Protein AF-A0A2N9L722-F1 (afdb_monomer_lite)

Radius of gyration: 12.53 Å; chains: 1; bounding box: 30×25×30 Å

InterPro domains:
  IPR056101 Domain of unknown function DUF7684 [PF24733] (1-48)

Organism: NCBI:txid2043161

Structure (mmCIF, N/CA/C/O backbone):
data_AF-A0A2N9L722-F1
#
_entry.id   AF-A0A2N9L722-F1
#
loop_
_atom_site.group_PDB
_atom_site.id
_atom_site.type_symbol
_atom_site.label_atom_id
_atom_site.label_alt_id
_atom_site.label_comp_id
_atom_site.label_asym_id
_atom_site.label_entity_id
_atom_site.label_seq_id
_atom_site.pdbx_PDB_ins_code
_atom_site.Cartn_x
_atom_site.Cartn_y
_atom_site.Cartn_z
_atom_site.occupancy
_atom_site.B_iso_or_equiv
_atom_site.auth_seq_id
_atom_site.auth_comp_id
_atom_site.auth_asym_id
_atom_site.auth_atom_id
_atom_site.pdbx_PDB_model_num
ATOM 1 N N . MET A 1 1 ? 3.430 -9.481 -8.972 1.00 69.94 1 MET A N 1
ATOM 2 C CA . MET A 1 1 ? 3.794 -10.121 -7.689 1.00 69.94 1 MET A CA 1
ATOM 3 C C . MET A 1 1 ? 2.594 -10.004 -6.760 1.00 69.94 1 MET A C 1
ATOM 5 O O . MET A 1 1 ? 1.913 -8.993 -6.841 1.00 69.94 1 MET A O 1
ATOM 9 N N . THR A 1 2 ? 2.298 -11.011 -5.938 1.00 82.75 2 THR A N 1
ATOM 10 C CA . THR A 1 2 ? 1.241 -10.925 -4.914 1.00 82.75 2 THR A CA 1
ATOM 11 C C . THR A 1 2 ? 1.853 -11.224 -3.556 1.00 82.75 2 THR A C 1
ATOM 13 O O . THR A 1 2 ? 2.409 -12.308 -3.372 1.00 82.75 2 THR A O 1
ATOM 16 N N . THR A 1 3 ? 1.758 -10.279 -2.628 1.00 89.25 3 THR A N 1
ATOM 17 C CA . THR A 1 3 ? 2.136 -10.457 -1.223 1.00 89.25 3 THR A CA 1
ATOM 18 C C . THR A 1 3 ? 0.881 -10.511 -0.360 1.00 89.25 3 THR A C 1
ATOM 20 O O . THR A 1 3 ? -0.208 -10.129 -0.791 1.00 89.25 3 THR A O 1
ATOM 23 N N . TRP A 1 4 ? 1.009 -11.062 0.842 1.00 93.69 4 TRP A N 1
ATOM 24 C CA . TRP A 1 4 ? -0.103 -11.252 1.762 1.00 93.69 4 TRP A CA 1
ATOM 25 C C . TRP A 1 4 ? 0.358 -10.900 3.175 1.00 93.69 4 TRP A C 1
ATOM 27 O O . TRP A 1 4 ? 1.273 -11.535 3.688 1.00 93.69 4 TRP A O 1
ATOM 37 N N . HIS A 1 5 ? -0.296 -9.911 3.781 1.00 93.62 5 HIS A N 1
ATOM 38 C CA . HIS A 1 5 ? 0.114 -9.258 5.031 1.00 93.62 5 HIS A CA 1
ATOM 39 C C . HIS A 1 5 ? -0.891 -9.514 6.173 1.00 93.62 5 HIS A C 1
ATOM 41 O O . HIS A 1 5 ? -1.211 -8.630 6.962 1.00 93.62 5 HIS A O 1
ATOM 47 N N . VAL A 1 6 ? -1.501 -10.708 6.240 1.00 94.75 6 VAL A N 1
ATOM 48 C CA . VAL A 1 6 ? -2.476 -10.988 7.314 1.00 94.75 6 VAL A CA 1
ATOM 49 C C . VAL A 1 6 ? -1.797 -11.028 8.677 1.00 94.75 6 VAL A C 1
ATOM 51 O O . VAL A 1 6 ? -0.770 -11.677 8.851 1.00 94.75 6 VAL A O 1
ATOM 54 N N . GLY A 1 7 ? -2.430 -10.399 9.664 1.00 93.88 7 GLY A N 1
ATOM 55 C CA . GLY A 1 7 ? -1.925 -10.355 11.035 1.00 93.88 7 GLY A CA 1
ATOM 56 C C . GLY A 1 7 ? -0.878 -9.269 11.275 1.00 93.88 7 GLY A C 1
ATOM 57 O O . GLY A 1 7 ? -0.535 -9.032 12.430 1.00 93.88 7 GLY A O 1
ATOM 58 N N . GLU A 1 8 ? -0.426 -8.587 10.223 1.00 94.38 8 GLU A N 1
ATOM 59 C CA . GLU A 1 8 ? 0.390 -7.380 10.320 1.00 94.38 8 GLU A CA 1
ATOM 60 C C . GLU A 1 8 ? -0.512 -6.139 10.457 1.00 94.38 8 GLU A C 1
ATOM 62 O O . GLU A 1 8 ? -1.658 -6.142 9.984 1.00 94.38 8 GLU A O 1
ATOM 67 N N . PRO A 1 9 ? -0.035 -5.066 11.112 1.00 94.12 9 PRO A N 1
ATOM 68 C CA . PRO A 1 9 ? -0.698 -3.769 11.068 1.00 94.12 9 PRO A CA 1
ATOM 69 C C . PRO A 1 9 ? -0.796 -3.250 9.629 1.00 94.12 9 PRO A C 1
ATOM 71 O O . PRO A 1 9 ? 0.117 -3.434 8.826 1.00 94.12 9 PRO A O 1
ATOM 74 N N . ILE A 1 10 ? -1.874 -2.534 9.303 1.00 92.94 10 ILE A N 1
ATOM 75 C CA . ILE A 1 10 ? -2.043 -1.973 7.955 1.00 92.94 10 ILE A CA 1
ATOM 76 C C . ILE A 1 10 ? -0.930 -0.980 7.592 1.00 92.94 10 ILE A C 1
ATOM 78 O O . ILE A 1 10 ? -0.500 -0.961 6.444 1.00 92.94 10 ILE A O 1
ATOM 82 N N . SER A 1 11 ? -0.402 -0.222 8.555 1.00 92.38 11 SER A N 1
ATOM 83 C CA . SER A 1 11 ? 0.728 0.687 8.336 1.00 92.38 11 SER A CA 1
ATOM 84 C C . SER A 1 11 ? 1.969 -0.020 7.777 1.00 92.38 11 SER A C 1
ATOM 86 O O . SE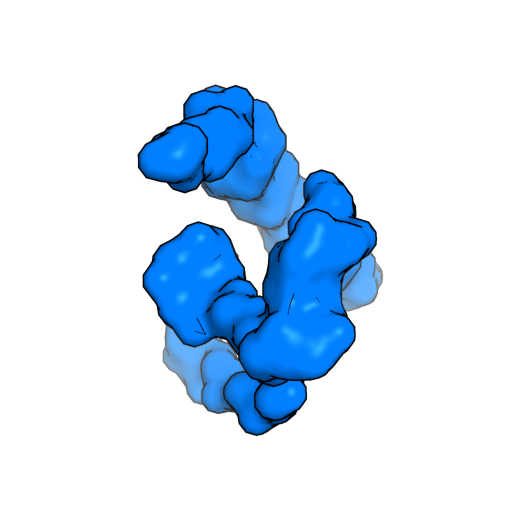R A 1 11 ? 2.647 0.523 6.908 1.00 92.38 11 SER A O 1
ATOM 88 N N . GLU A 1 12 ? 2.236 -1.257 8.200 1.00 93.50 12 GLU A N 1
ATOM 89 C CA . GLU A 1 12 ? 3.340 -2.067 7.675 1.00 93.50 12 GLU A CA 1
ATOM 90 C C . GLU A 1 12 ? 3.076 -2.499 6.227 1.00 93.50 12 GLU A C 1
ATOM 92 O O . GLU A 1 12 ? 3.952 -2.372 5.368 1.00 93.50 12 GLU A O 1
ATOM 97 N N . ALA A 1 13 ? 1.845 -2.920 5.924 1.00 94.06 13 ALA A N 1
ATOM 98 C CA . ALA A 1 13 ? 1.445 -3.271 4.564 1.00 94.06 13 ALA A CA 1
ATOM 99 C C . ALA A 1 13 ? 1.512 -2.064 3.607 1.00 94.06 13 ALA A C 1
ATOM 101 O O . ALA A 1 13 ? 1.965 -2.205 2.469 1.00 94.06 13 ALA A O 1
ATOM 102 N N . LEU A 1 14 ? 1.105 -0.872 4.061 1.00 92.81 14 LEU A N 1
ATO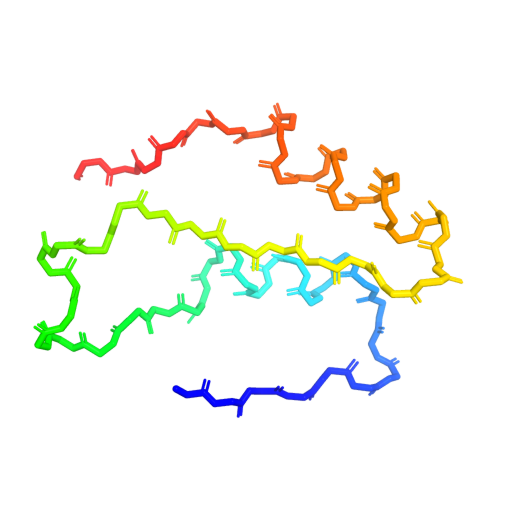M 103 C CA . LEU A 1 14 ? 1.194 0.372 3.285 1.00 92.81 14 LEU A CA 1
ATOM 104 C C . LEU A 1 14 ? 2.646 0.788 3.056 1.00 92.81 14 LEU A C 1
ATOM 106 O O . LEU A 1 14 ? 3.009 1.139 1.933 1.00 92.81 14 LEU A O 1
ATOM 110 N N . TRP A 1 15 ? 3.495 0.679 4.079 1.00 91.31 15 TRP A N 1
ATOM 111 C CA . TRP A 1 15 ? 4.926 0.930 3.935 1.00 91.31 15 TRP A CA 1
ATOM 112 C C . TRP A 1 15 ? 5.566 -0.032 2.928 1.00 91.31 15 TRP A C 1
ATOM 114 O O . TRP A 1 15 ? 6.309 0.409 2.048 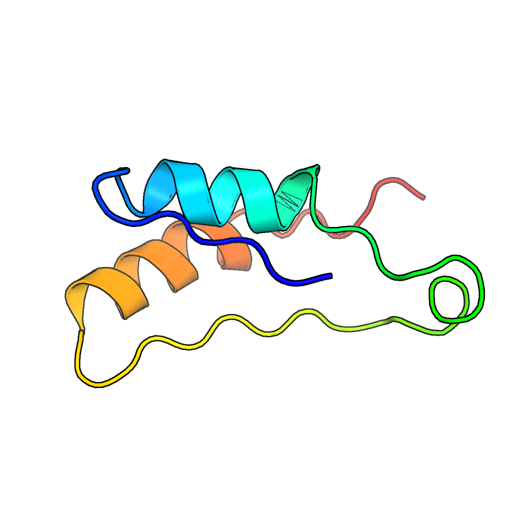1.00 91.31 15 TRP A O 1
ATOM 124 N N . PHE A 1 16 ? 5.249 -1.329 3.005 1.00 92.69 16 PHE A N 1
ATOM 125 C CA . PHE A 1 16 ? 5.752 -2.322 2.055 1.00 92.69 16 PHE A CA 1
ATOM 126 C C . PHE A 1 16 ? 5.291 -2.008 0.629 1.00 92.69 16 PHE A C 1
ATOM 128 O O . PHE A 1 16 ? 6.098 -2.034 -0.300 1.00 92.69 16 PHE A O 1
ATOM 135 N N . PHE A 1 17 ? 4.009 -1.682 0.448 1.00 91.44 17 PHE A N 1
ATOM 136 C CA . PHE A 1 17 ? 3.475 -1.265 -0.846 1.00 91.44 17 PHE A CA 1
ATOM 137 C C . PHE A 1 17 ? 4.244 -0.065 -1.402 1.00 91.44 17 PHE A C 1
ATOM 139 O O . PHE A 1 17 ? 4.666 -0.096 -2.554 1.00 91.44 17 PHE A O 1
ATOM 146 N N . ALA A 1 18 ? 4.503 0.942 -0.568 1.00 88.75 18 ALA A N 1
ATOM 147 C CA . ALA A 1 18 ? 5.152 2.164 -1.008 1.00 88.75 18 ALA A CA 1
ATOM 148 C C . ALA A 1 18 ? 6.651 2.008 -1.329 1.00 88.75 18 ALA A C 1
ATOM 150 O O . ALA A 1 18 ? 7.191 2.761 -2.136 1.00 88.75 18 ALA A O 1
ATOM 151 N N . ASN A 1 19 ? 7.341 1.057 -0.690 1.00 87.81 19 ASN A N 1
ATOM 152 C CA . ASN A 1 19 ? 8.809 0.996 -0.716 1.00 87.81 19 ASN A CA 1
ATOM 153 C C . ASN A 1 19 ? 9.382 -0.298 -1.307 1.00 87.81 19 ASN A C 1
ATOM 155 O O . ASN A 1 19 ? 10.575 -0.363 -1.602 1.00 87.81 19 ASN A O 1
ATOM 159 N N . CYS A 1 20 ? 8.579 -1.355 -1.427 1.00 90.25 20 CYS A N 1
ATOM 160 C CA . CYS A 1 20 ? 9.053 -2.691 -1.796 1.00 90.25 20 CYS A CA 1
ATOM 161 C C . CYS A 1 20 ? 8.266 -3.324 -2.950 1.00 90.25 20 CYS A C 1
ATOM 163 O O . CYS A 1 20 ? 8.774 -4.247 -3.594 1.00 90.25 20 CYS A O 1
ATOM 165 N N . ALA A 1 21 ? 7.044 -2.861 -3.229 1.00 88.69 21 ALA A N 1
ATOM 166 C CA . ALA A 1 21 ? 6.237 -3.379 -4.326 1.00 88.69 21 ALA A CA 1
ATOM 167 C C . ALA A 1 21 ? 6.631 -2.719 -5.657 1.00 88.69 21 ALA A C 1
ATOM 169 O O . ALA A 1 21 ? 6.052 -1.723 -6.079 1.00 88.69 21 ALA A O 1
ATOM 170 N N . PHE A 1 22 ? 7.612 -3.303 -6.346 1.00 85.19 22 PHE A N 1
ATOM 171 C CA . PHE A 1 22 ? 8.035 -2.832 -7.664 1.00 85.19 22 PHE A CA 1
ATOM 172 C C . PHE A 1 22 ? 7.291 -3.555 -8.798 1.00 85.19 22 PHE A C 1
ATOM 174 O O . PHE A 1 22 ? 7.050 -4.769 -8.710 1.00 85.19 22 PHE A O 1
ATOM 181 N N . PRO A 1 23 ? 6.929 -2.842 -9.882 1.00 85.81 23 PRO A N 1
ATOM 182 C CA . PRO A 1 23 ? 6.476 -3.486 -11.107 1.00 85.81 23 PRO A CA 1
ATOM 183 C C . PRO A 1 23 ? 7.589 -4.377 -11.675 1.00 85.81 23 PRO A C 1
ATOM 185 O O . PRO A 1 23 ? 8.771 -4.162 -11.418 1.00 85.81 23 PRO A O 1
ATOM 188 N N . ALA A 1 24 ? 7.213 -5.390 -12.457 1.00 86.56 24 ALA A N 1
ATOM 189 C CA . ALA A 1 24 ? 8.201 -6.168 -13.201 1.00 86.56 24 ALA A CA 1
ATOM 190 C C . ALA A 1 24 ? 8.917 -5.273 -14.228 1.00 86.56 24 ALA A C 1
ATOM 192 O O . ALA A 1 24 ? 8.302 -4.337 -14.739 1.00 86.56 24 ALA A O 1
ATOM 193 N N . ASP A 1 25 ? 10.171 -5.592 -14.556 1.00 88.12 25 ASP A N 1
ATOM 194 C CA . ASP A 1 25 ? 11.044 -4.761 -15.404 1.00 88.12 25 ASP A CA 1
ATOM 195 C C . ASP A 1 25 ? 10.396 -4.346 -16.734 1.00 88.12 25 ASP A C 1
ATOM 197 O O . ASP A 1 25 ? 10.541 -3.206 -17.158 1.00 88.12 25 ASP A O 1
ATOM 201 N N . ASP A 1 26 ? 9.612 -5.233 -17.352 1.00 88.56 26 ASP A N 1
ATOM 202 C CA . ASP A 1 26 ? 8.918 -4.958 -18.619 1.00 88.56 26 ASP A CA 1
ATOM 203 C C . ASP A 1 26 ? 7.772 -3.932 -18.487 1.00 88.56 26 ASP A C 1
ATOM 205 O O . ASP A 1 26 ? 7.342 -3.354 -19.481 1.00 88.56 26 ASP A O 1
ATOM 209 N N . PHE A 1 27 ? 7.259 -3.712 -17.272 1.00 82.88 27 PHE A N 1
ATOM 210 C CA . PHE A 1 27 ? 6.161 -2.784 -16.966 1.00 82.88 27 PHE A CA 1
ATOM 211 C C . PHE A 1 27 ? 6.628 -1.517 -16.247 1.00 82.88 27 PHE A C 1
ATOM 213 O O . PHE A 1 27 ? 5.906 -0.523 -16.240 1.00 82.88 27 PHE A O 1
ATOM 220 N N . ALA A 1 28 ? 7.814 -1.540 -15.638 1.00 84.75 28 ALA A N 1
ATOM 221 C CA . ALA A 1 28 ? 8.368 -0.406 -14.907 1.00 84.75 28 ALA A CA 1
ATOM 222 C C . ALA A 1 28 ? 8.467 0.900 -15.727 1.00 84.75 28 ALA A C 1
ATOM 224 O O . ALA A 1 28 ? 8.148 1.940 -15.154 1.00 84.75 28 ALA A O 1
ATOM 225 N N . PRO A 1 29 ? 8.836 0.895 -17.030 1.00 86.94 29 PRO A N 1
ATOM 226 C CA . PRO A 1 29 ? 9.007 2.129 -17.803 1.00 86.94 29 PRO A CA 1
ATOM 227 C C . PRO A 1 29 ? 7.742 2.983 -17.940 1.00 86.94 29 PRO A C 1
ATOM 229 O O . PRO A 1 29 ? 7.845 4.205 -17.991 1.00 86.94 29 PRO A O 1
ATOM 232 N N . ASP A 1 30 ? 6.568 2.346 -17.976 1.00 87.25 30 ASP A N 1
ATOM 233 C CA . ASP A 1 30 ? 5.287 3.005 -18.259 1.00 87.25 30 ASP A CA 1
ATOM 234 C C . ASP A 1 30 ? 4.313 2.948 -17.062 1.00 87.25 30 ASP A C 1
ATOM 236 O O . ASP A 1 30 ? 3.144 3.319 -17.181 1.00 87.25 30 ASP A O 1
ATOM 240 N N . CYS A 1 31 ? 4.761 2.467 -15.897 1.00 85.25 31 CYS A N 1
ATOM 241 C CA . CYS A 1 31 ? 3.934 2.385 -14.694 1.00 85.25 31 CYS A CA 1
ATOM 242 C C . CYS A 1 31 ? 3.883 3.745 -13.986 1.00 85.25 31 CYS A C 1
ATOM 244 O O . CYS A 1 31 ? 4.786 4.095 -13.229 1.00 85.25 31 CYS A O 1
ATOM 246 N N . THR A 1 32 ? 2.823 4.513 -14.236 1.00 82.50 32 THR A N 1
ATOM 247 C CA . THR A 1 32 ? 2.664 5.874 -13.699 1.00 82.50 32 THR A CA 1
ATOM 248 C C . THR A 1 32 ? 1.867 5.948 -12.405 1.00 82.50 32 THR A C 1
ATOM 250 O O . THR A 1 32 ? 1.963 6.945 -11.696 1.00 82.50 32 THR A O 1
ATOM 253 N N . ASP A 1 33 ? 1.081 4.916 -12.095 1.00 83.31 33 ASP A N 1
ATOM 254 C CA . ASP A 1 33 ? 0.052 4.989 -11.062 1.00 83.31 33 ASP A CA 1
ATOM 255 C C . ASP A 1 33 ? 0.036 3.754 -10.167 1.00 83.31 33 ASP A C 1
ATOM 257 O O . ASP A 1 33 ? 0.163 2.613 -10.619 1.00 83.31 33 ASP A O 1
ATOM 261 N N . TRP A 1 34 ? -0.194 4.000 -8.880 1.00 82.94 34 TRP A N 1
ATOM 262 C CA . TRP A 1 34 ? -0.377 2.997 -7.839 1.00 82.94 34 TRP A CA 1
ATOM 263 C C . TRP A 1 34 ? -1.800 3.086 -7.293 1.00 82.94 34 TRP A C 1
ATOM 265 O O . TRP A 1 34 ? -2.351 4.174 -7.132 1.00 82.94 34 TRP A O 1
ATOM 275 N N . VAL A 1 35 ? -2.409 1.936 -7.004 1.00 88.38 35 VAL A N 1
ATOM 276 C CA . VAL A 1 35 ? -3.799 1.862 -6.538 1.00 88.38 35 VAL A CA 1
ATOM 277 C C . VAL A 1 35 ? -3.854 1.137 -5.199 1.00 88.38 35 VAL A C 1
ATOM 279 O O . VAL A 1 35 ? -3.517 -0.042 -5.114 1.00 88.38 35 VAL A O 1
ATOM 282 N N . ALA A 1 36 ? -4.338 1.836 -4.172 1.00 91.12 36 ALA A N 1
ATOM 283 C CA . ALA A 1 36 ? -4.694 1.269 -2.876 1.00 91.12 36 ALA A CA 1
ATOM 284 C C . ALA A 1 36 ? -6.212 1.385 -2.675 1.00 91.12 36 ALA A C 1
ATOM 286 O O . ALA A 1 36 ? -6.790 2.453 -2.873 1.00 91.12 36 ALA A O 1
ATOM 287 N N . ILE A 1 37 ? -6.870 0.279 -2.317 1.00 91.38 37 ILE A N 1
ATOM 288 C CA . ILE A 1 37 ? -8.329 0.203 -2.154 1.00 91.38 37 ILE A CA 1
ATOM 289 C C . ILE A 1 37 ? -8.637 -0.443 -0.805 1.00 91.38 37 ILE A C 1
ATOM 291 O O . ILE A 1 37 ? -8.233 -1.580 -0.557 1.00 91.38 37 ILE A O 1
ATOM 295 N N . SER A 1 38 ? -9.408 0.244 0.040 1.00 94.44 38 SER A N 1
ATOM 296 C CA . SER A 1 38 ? -10.071 -0.374 1.188 1.00 94.44 38 SER A CA 1
ATOM 297 C C . SER A 1 38 ? -11.437 -0.924 0.766 1.00 94.44 38 SER A C 1
ATOM 299 O O . SER A 1 38 ? -12.166 -0.322 -0.023 1.00 94.44 38 SER A O 1
ATOM 301 N N . VAL A 1 39 ? -11.805 -2.099 1.281 1.00 94.62 39 VAL A N 1
ATOM 302 C CA . VAL A 1 39 ? -13.104 -2.725 0.996 1.00 94.62 39 VAL A CA 1
ATOM 303 C C . VAL A 1 39 ? -13.912 -2.778 2.280 1.00 94.62 39 VAL A C 1
ATOM 305 O O . VAL A 1 39 ? -13.556 -3.504 3.203 1.00 94.62 39 VAL A O 1
ATOM 308 N N . ALA A 1 40 ? -15.006 -2.012 2.324 1.00 95.25 40 ALA A N 1
ATOM 309 C CA . ALA A 1 40 ? -15.942 -1.962 3.452 1.00 95.25 40 ALA A CA 1
ATOM 310 C C . ALA A 1 40 ? -15.281 -1.701 4.825 1.00 95.25 40 ALA A C 1
ATOM 312 O O . ALA A 1 40 ? -15.817 -2.105 5.856 1.00 95.25 40 ALA A O 1
ATOM 313 N N . ASN A 1 41 ? -14.129 -1.023 4.841 1.00 94.38 41 ASN A N 1
ATOM 314 C CA . ASN A 1 41 ? -13.391 -0.680 6.051 1.00 94.38 41 ASN A CA 1
ATOM 315 C C . ASN A 1 41 ? -12.952 0.790 5.989 1.00 94.38 41 ASN A C 1
ATOM 317 O O . ASN A 1 41 ? -12.036 1.146 5.248 1.00 94.38 41 ASN A O 1
ATOM 321 N N . GLN A 1 42 ? -13.654 1.632 6.747 1.00 94.88 42 GLN A N 1
ATOM 322 C CA . GLN A 1 42 ? -13.449 3.079 6.749 1.00 94.88 42 GLN A CA 1
ATOM 323 C C . GLN A 1 42 ? -12.191 3.495 7.524 1.00 94.88 42 GLN A C 1
ATOM 325 O O . GLN A 1 42 ? -11.563 4.487 7.167 1.00 94.88 42 GLN A O 1
ATOM 330 N N . ASP A 1 43 ? -11.782 2.730 8.536 1.00 94.25 43 ASP A N 1
ATOM 331 C CA . ASP A 1 43 ? -10.546 3.011 9.277 1.00 94.25 43 ASP A CA 1
ATOM 332 C C . ASP A 1 43 ? -9.339 2.842 8.346 1.00 94.25 43 ASP A C 1
ATOM 334 O O . ASP A 1 43 ? -8.471 3.708 8.258 1.00 94.25 43 ASP A O 1
ATOM 338 N N . TRP A 1 44 ? -9.356 1.786 7.528 1.00 94.19 44 TRP A N 1
ATOM 339 C CA . TRP A 1 44 ? -8.333 1.564 6.507 1.00 94.19 44 TRP A CA 1
ATOM 340 C C . TRP A 1 44 ? -8.314 2.643 5.426 1.00 94.19 44 TRP A C 1
ATOM 342 O O . TRP A 1 44 ? -7.244 2.989 4.942 1.00 94.19 44 TRP A O 1
ATOM 352 N N . GLU A 1 45 ? -9.471 3.187 5.040 1.00 93.50 45 GLU A N 1
ATOM 353 C CA . GLU A 1 45 ? -9.538 4.320 4.105 1.00 93.50 45 GLU A CA 1
ATOM 354 C C . GLU A 1 45 ? -8.805 5.549 4.660 1.00 93.50 45 GLU A C 1
ATOM 356 O O . GLU A 1 45 ? -8.042 6.199 3.938 1.00 93.50 45 GLU A O 1
ATOM 361 N N . GLN A 1 46 ? -9.015 5.848 5.945 1.00 92.38 46 GLN A N 1
ATOM 362 C CA . GLN A 1 46 ? -8.359 6.968 6.618 1.00 92.38 46 GLN A CA 1
ATOM 363 C C . GLN A 1 46 ? -6.846 6.758 6.696 1.00 92.38 46 GLN A C 1
ATOM 365 O O . GLN A 1 46 ? -6.099 7.680 6.375 1.00 92.38 46 GLN A O 1
ATOM 370 N N . GLU A 1 47 ? -6.397 5.552 7.051 1.00 92.12 47 GLU A N 1
ATOM 371 C CA . GLU A 1 47 ? -4.968 5.219 7.112 1.00 92.12 47 GLU A CA 1
ATOM 372 C C . GLU A 1 47 ? -4.305 5.255 5.726 1.00 92.12 47 GLU A C 1
ATOM 374 O O . GLU A 1 47 ? -3.277 5.908 5.563 1.00 92.12 47 GLU A O 1
ATOM 379 N N . ILE A 1 48 ? -4.924 4.657 4.699 1.00 92.75 48 ILE A N 1
ATOM 380 C CA . ILE A 1 48 ? -4.439 4.726 3.308 1.00 92.75 48 ILE A CA 1
ATOM 381 C C . ILE A 1 48 ? -4.290 6.179 2.854 1.00 92.75 48 ILE A C 1
ATOM 383 O O . ILE A 1 48 ? -3.267 6.550 2.279 1.00 92.75 48 ILE A O 1
ATOM 387 N N . THR A 1 49 ? -5.305 7.008 3.106 1.00 89.88 49 THR A N 1
ATOM 388 C CA . THR A 1 49 ? -5.285 8.415 2.694 1.00 89.88 49 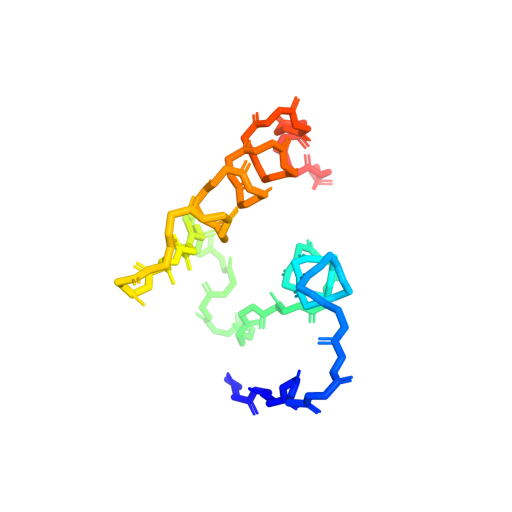THR A CA 1
ATOM 389 C C . THR A 1 49 ? -4.215 9.196 3.457 1.00 89.88 49 THR A C 1
ATOM 391 O O . THR A 1 49 ? -3.496 9.992 2.857 1.00 89.88 49 THR A O 1
ATOM 394 N N . GLY A 1 50 ? -4.077 8.963 4.763 1.00 88.38 50 GLY A N 1
ATOM 395 C CA . GLY A 1 50 ? -3.064 9.619 5.589 1.00 88.38 50 GLY A CA 1
ATOM 396 C C . GLY A 1 50 ? -1.639 9.305 5.133 1.00 88.38 50 GLY A C 1
ATOM 397 O O . GLY A 1 50 ? -0.859 10.229 4.915 1.00 88.38 50 GLY A O 1
ATOM 398 N N . GLU A 1 51 ? -1.334 8.023 4.935 1.00 86.19 51 GLU A N 1
ATOM 399 C CA . GLU A 1 51 ? 0.023 7.541 4.648 1.00 86.19 51 GLU A CA 1
ATOM 400 C C . GLU A 1 51 ? 0.420 7.715 3.173 1.00 86.19 51 GLU A C 1
ATOM 402 O O . GLU A 1 51 ? 1.525 8.158 2.877 1.00 86.19 51 GLU A O 1
ATOM 407 N N . LEU A 1 52 ? -0.467 7.400 2.218 1.00 84.81 52 LEU A N 1
ATOM 408 C CA . LEU A 1 52 ? -0.102 7.387 0.791 1.00 84.81 52 LEU A CA 1
ATOM 409 C C . LEU A 1 52 ? -0.386 8.707 0.060 1.00 84.81 52 LEU A C 1
ATOM 411 O O . LEU A 1 52 ? 0.225 8.977 -0.973 1.00 84.81 52 LEU A O 1
ATOM 415 N N . VAL A 1 53 ? -1.311 9.536 0.556 1.00 79.38 53 VAL A N 1
ATOM 416 C CA . VAL A 1 53 ? -1.647 10.826 -0.080 1.00 79.38 53 VAL A CA 1
ATOM 417 C C . VAL A 1 53 ? -0.948 11.991 0.622 1.00 79.38 53 VAL A C 1
ATOM 419 O O . VAL A 1 53 ? -0.538 12.940 -0.048 1.00 79.38 53 VAL A O 1
ATOM 422 N N . GLY A 1 54 ? -0.780 11.921 1.948 1.00 62.88 54 GLY A N 1
ATOM 423 C CA . GLY A 1 54 ? -0.127 12.962 2.750 1.00 62.88 54 GLY A CA 1
ATOM 424 C C . GLY A 1 54 ? 1.377 13.102 2.498 1.00 62.88 54 GLY A C 1
ATOM 425 O O . GLY A 1 54 ? 1.890 14.219 2.535 1.00 62.88 54 GLY A O 1
ATOM 426 N N . ASP A 1 55 ? 2.048 11.995 2.169 1.00 54.59 55 ASP A N 1
ATOM 427 C CA . ASP A 1 55 ? 3.503 11.906 1.978 1.00 54.59 55 ASP A CA 1
ATOM 428 C C . ASP A 1 55 ? 3.914 11.745 0.504 1.00 54.59 55 ASP A C 1
ATOM 430 O O . ASP A 1 55 ? 5.015 11.295 0.192 1.00 54.59 55 ASP A O 1
ATOM 434 N N . ASN A 1 56 ? 3.038 12.146 -0.426 1.00 48.81 56 ASN A N 1
ATOM 435 C CA . ASN A 1 56 ? 3.241 12.031 -1.870 1.00 48.81 56 ASN A CA 1
ATOM 436 C C . ASN A 1 56 ? 4.297 13.041 -2.390 1.00 48.81 56 ASN A C 1
ATOM 438 O O . ASN A 1 56 ? 4.033 13.882 -3.250 1.00 48.81 56 ASN A O 1
ATOM 442 N N . GLN A 1 57 ? 5.524 12.961 -1.863 1.00 47.09 57 GLN A N 1
ATOM 443 C CA . GLN A 1 57 ? 6.764 13.321 -2.548 1.00 47.09 57 GLN A CA 1
ATOM 444 C C . GLN A 1 57 ? 7.002 12.249 -3.617 1.00 47.09 57 GLN A C 1
ATOM 446 O O . GLN A 1 57 ? 7.886 11.404 -3.485 1.00 47.09 57 GLN A O 1
ATOM 451 N N . GLY A 1 58 ? 6.121 12.225 -4.620 1.00 48.22 58 GLY A N 1
ATOM 452 C CA . GLY A 1 58 ? 6.145 11.249 -5.696 1.00 48.22 58 GLY A CA 1
ATOM 453 C C . GLY A 1 58 ? 7.559 11.083 -6.236 1.00 48.22 58 GLY A C 1
ATOM 454 O O . GLY A 1 58 ? 8.154 12.059 -6.674 1.00 48.22 58 GLY A O 1
ATOM 455 N N . PHE A 1 59 ? 8.042 9.844 -6.172 1.00 44.31 59 PHE A N 1
ATOM 456 C CA . PHE A 1 59 ? 9.261 9.328 -6.788 1.00 44.31 59 PHE A CA 1
ATOM 457 C C . PHE A 1 59 ? 10.576 10.103 -6.526 1.00 44.31 59 PHE A C 1
ATOM 459 O O . PHE A 1 59 ? 10.730 11.255 -6.934 1.00 44.31 59 PHE A O 1
ATOM 466 N N . PRO A 1 60 ? 11.637 9.451 -6.008 1.00 42.41 60 PRO A N 1
ATOM 467 C CA . PRO A 1 60 ? 12.967 9.847 -6.445 1.00 42.41 60 PRO A CA 1
ATOM 468 C C . PRO A 1 60 ? 13.064 9.558 -7.954 1.00 42.41 60 PRO A C 1
ATOM 470 O O . PRO A 1 60 ? 12.783 8.439 -8.385 1.00 42.41 60 PRO A O 1
ATOM 473 N N . LEU A 1 61 ? 13.400 10.591 -8.736 1.00 40.97 61 LEU A N 1
ATOM 474 C CA . LEU A 1 61 ? 13.834 10.459 -10.134 1.00 40.97 61 LEU A CA 1
ATOM 475 C C . LEU A 1 61 ? 14.939 9.405 -10.279 1.00 40.97 61 LEU A C 1
ATOM 477 O O . LEU A 1 61 ? 15.833 9.372 -9.398 1.00 40.97 61 LEU A O 1
#

Sequence (61 aa):
MTTWHVGEPISEALWFFANCAFPADDFAPDCTDWVAISVANQDWEQEITGELVGDNQGFPL

Secondary structure (DSSP, 8-state):
-----TTS-HHHHHHHHHHH-PPPTTTGGG--------SS-HHHHHHHIIIIIHT------

Foldseek 3Di:
DDDDQPPHDVLVVLVCQVPPDADDPVCRVPPDDDDDDDDPDVVSVVVNCCRVVVPPPPDDD

pLDDT: mean 84.17, std 14.74, range [40.97, 95.25]

=== Feature glossary ===
Feature key, reading from the visual/contextual features back to the raw sequence:

Rendered structure images. Structure images are PyMOL renders from six orthogonal camera directions. Cartoon representation draws helices as coils and strands as arrows; sticks shows the backbone as bonds; surface shows the solvent-excluded envelope. Rainbow coloring maps sequence position to hue (blue→red, N→C); chain coloring assigns a distinct color per polypeptide.

Contact-map, Ramachandran, and PAE plots. Three diagnostic plots accompany the record. The Cα contact map visualizes the tertiary structure as a 2D adjacency matrix (8 Å cutoff, sequence-local contacts suppressed). The Ramachandran plot shows the distribution of backbone (φ, ψ) torsions, with points in the α and β basins reflecting secondary structure content. The PAE plot shows AlphaFold's inter-residue confidence as a color matrix.

InterPro / GO / CATH / organism. The annotation block draws on four external resources. InterPro: which protein families and domains the sequence belongs to. GO: standardized terms for what the protein does, what process it participates in, and where in the cell it acts. CATH: which structural fold it has in the CATH hierarchy. Organism: the species of origin.

Nearest PDB structures. Structural nearest neighbors (via Foldseek easy-search vs the PDB). Reported per hit: target PDB id, E-value, and alignment TM-score. A TM-score above ~0.5 is the conventional threshold for 'same fold'.

Predicted aligned error. Predicted aligned error is AlphaFold's pairwise confidence. Unlike pLDDT (per-residue), PAE is per-residue-pair and captures whether two parts of the structure are correctly placed relative to each other. Units are ångströms of expected positional error.

Solvent-accessible surface area. SASA measures how much of the protein is reachable by solvent. It is computed by rolling a water-sized probe over the atomic surface and summing the exposed area (Å²). Per-residue SASA distinguishes core (buried, low SASA) from surface (exposed, high SASA) residues; total SASA is a whole-molecule size measure.

B-factor. Crystallographic B-factors measure how much each atom's electron density is smeared out, in Å². They rise in mobile loops and surface residues and fall in the buried interior. In AlphaFold models this column is repurposed to hold pLDDT instead.

pLDDT. For AlphaFold models, the B-factor field carries pLDDT — the model's own estimate of local accuracy on a 0–100 scale. Regions with pLDDT<50 should be treated as essentially unmodeled; they often correspond to intrinsically disordered segments.

Backbone torsions (φ/ψ). φ (phi) and ψ (psi) are the two rotatable backbone dihedrals per residue: φ is the C(i-1)–N–Cα–C torsion, ψ is the N–Cα–C–N(i+1) torsion, both in degrees on (−180°, 180°]. α-helical residues cluster near (−60°, −45°); β-strand residues near (−120°, +130°). A Ramachandran plot is simply a scatter of (φ, ψ) for every residue.

Radius of gyration, Cα contacts, bounding box. Radius of gyration (Rg) is the root-mean-square distance of Cα atoms from their centroid — a single number for overall size and compactness. A globular domain of N residues has Rg ≈ 2.2·N^0.38 Å; an extended or disordered chain has a much larger Rg. The Cα contact count is the number of residue pairs whose Cα atoms are within 8 Å and are more tha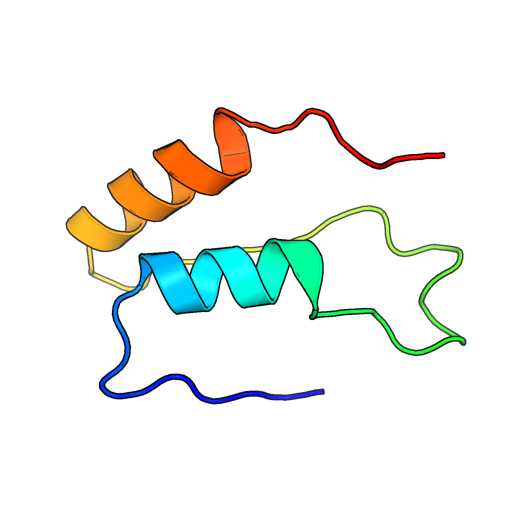n four positions apart in sequence — a standard proxy for tertiary packing density. The bounding box is the smallest axis-aligned box enclosing all Cα atoms.

Secondary structure (3-state, P-SEA). Three-state secondary structure (P-SEA) collapses the eight DSSP classes into helix (a), strand (b), and coil (c). P-SEA assigns these from Cα geometry alone — distances and angles — without requiring backbone oxygens, so it works on any Cα trace.

Secondary structure (8-state, DSSP). Secondary structure is the local, repeating backbone conformation. DSSP classifies it into eight states by reading the hydrogen-bond network: three helix types (H, G, I), two β types (E, B), two non-regular types (T, S), and unstructured coil (-).

Foldseek 3Di. The Foldseek 3Di string encodes local tertiary geometry as a 20-letter alphabet — one character per residue — derived from the relative positions of nearby Cα atoms. Unlike the 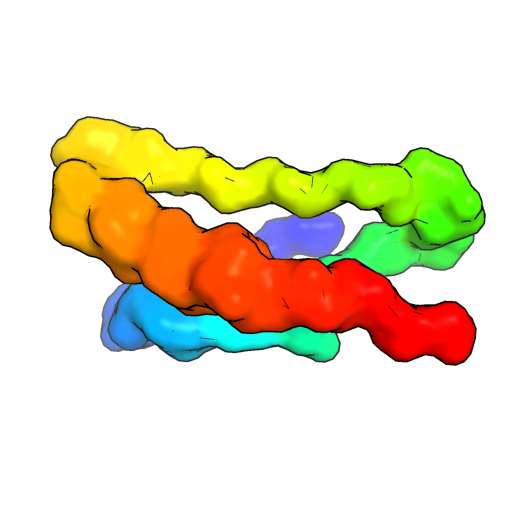amino-acid sequence, 3Di is a direct function of the 3D structure, so two proteins with the same fold have similar 3Di strings even at low sequence identity.

mmCIF coordinates. Structure coordinates are given as an mmCIF _atom_site loop: one row per atom with element, residue name, chain id, sequence number, and x/y/z position in Å. Only the four main-chain atoms per residue are included here; side chains are omitted to keep the record compact.

Sequence. This is the polypeptide sequence — one letter per residue, N-terminus first. Length ranges from a few dozen residues for small domains to over a thousand for large multi-domain proteins.